Protein AF-A0A838QZH8-F1 (afdb_monomer_lite)

Structure (mmCIF, N/CA/C/O backbone):
data_AF-A0A838QZH8-F1
#
_entry.id   AF-A0A838QZH8-F1
#
loop_
_atom_site.group_PDB
_atom_site.id
_atom_site.type_symbol
_atom_site.label_atom_id
_atom_site.label_alt_id
_atom_site.label_comp_id
_atom_site.label_asym_id
_atom_site.label_entity_id
_atom_site.label_seq_id
_ato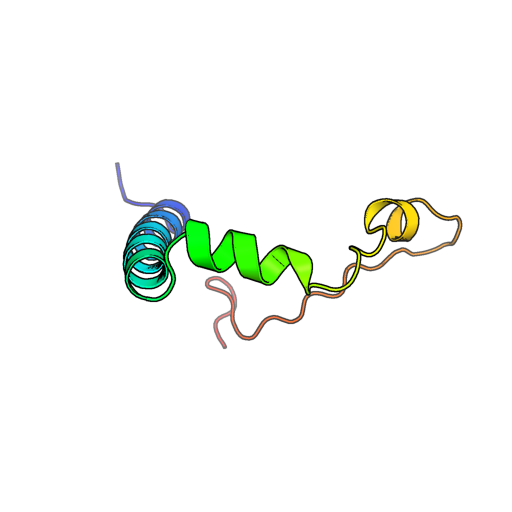m_site.pdbx_PDB_ins_code
_atom_site.Cartn_x
_atom_site.Cartn_y
_atom_site.Cartn_z
_atom_site.occupancy
_atom_site.B_iso_or_equiv
_atom_site.auth_seq_id
_atom_site.auth_comp_id
_atom_site.auth_asym_id
_ato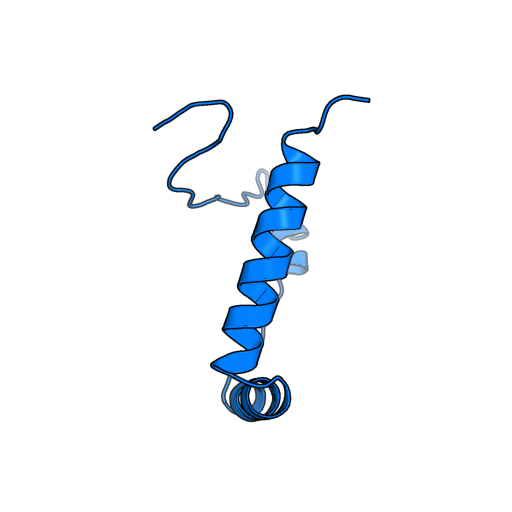m_site.auth_atom_id
_atom_site.pdbx_PDB_model_num
ATOM 1 N N . MET A 1 1 ? 9.265 14.146 24.775 1.00 58.50 1 MET A N 1
ATOM 2 C CA . MET A 1 1 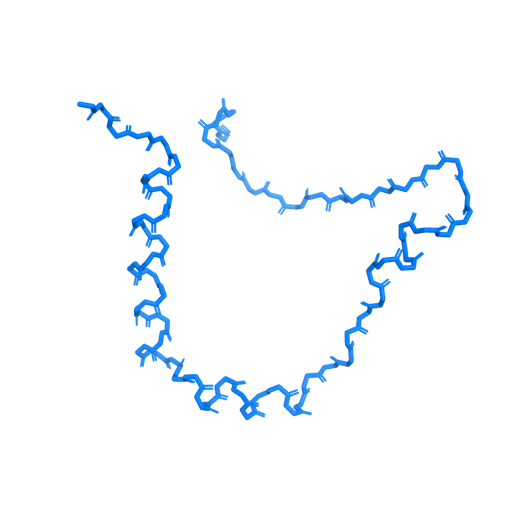? 9.488 13.715 23.378 1.00 58.50 1 MET A CA 1
ATOM 3 C C . MET A 1 1 ? 8.435 14.394 22.523 1.00 58.50 1 MET A C 1
ATOM 5 O O . MET A 1 1 ? 7.263 14.263 22.847 1.00 58.50 1 MET A O 1
ATOM 9 N N . SER A 1 2 ? 8.833 15.202 21.542 1.00 77.00 2 SER A N 1
ATOM 10 C CA . SER A 1 2 ? 7.902 15.883 20.633 1.00 77.00 2 SER A CA 1
ATOM 11 C C . SER A 1 2 ? 7.335 14.904 19.600 1.00 77.00 2 SER A C 1
ATOM 13 O O . SER A 1 2 ? 8.034 14.004 19.145 1.00 77.00 2 SER A O 1
ATOM 15 N N . GLU A 1 3 ? 6.063 15.078 19.248 1.00 88.94 3 GLU A N 1
ATOM 16 C CA . GLU A 1 3 ? 5.360 14.268 18.246 1.00 88.94 3 GLU A CA 1
ATOM 17 C C . GLU A 1 3 ? 5.956 14.484 16.842 1.00 88.94 3 GLU A C 1
ATOM 19 O O . GLU A 1 3 ? 6.114 15.627 16.396 1.00 88.94 3 GLU A O 1
ATOM 24 N N . THR A 1 4 ? 6.268 13.399 16.126 1.00 95.31 4 THR A N 1
ATOM 25 C CA . THR A 1 4 ? 6.805 13.465 14.759 1.00 95.31 4 THR A CA 1
ATOM 26 C C . THR A 1 4 ? 5.697 13.627 13.715 1.00 95.31 4 THR A C 1
ATOM 28 O O . THR A 1 4 ? 4.517 13.370 13.960 1.00 95.31 4 THR A O 1
ATOM 31 N N . VAL A 1 5 ? 6.064 14.019 12.490 1.00 93.12 5 VAL A N 1
ATOM 32 C CA . VAL A 1 5 ? 5.121 14.026 11.354 1.00 93.12 5 VAL A CA 1
ATOM 33 C C . VAL A 1 5 ? 4.566 12.621 11.090 1.00 93.12 5 VAL A C 1
ATOM 35 O O . VAL A 1 5 ? 3.389 12.482 10.761 1.00 93.12 5 VAL A O 1
ATOM 38 N N . LEU A 1 6 ? 5.381 11.577 11.276 1.00 94.38 6 LEU A N 1
ATOM 39 C CA . LEU A 1 6 ? 4.936 10.196 11.107 1.00 94.38 6 LEU A CA 1
ATOM 40 C C . LEU A 1 6 ? 3.893 9.808 12.162 1.00 94.38 6 LEU A C 1
ATOM 42 O O . LEU A 1 6 ? 2.879 9.209 11.807 1.00 94.38 6 LEU A O 1
ATOM 46 N N . ASP A 1 7 ? 4.087 10.211 13.420 1.00 96.56 7 ASP A N 1
ATOM 47 C CA . ASP A 1 7 ? 3.123 9.950 14.498 1.00 96.56 7 ASP A CA 1
ATOM 48 C C . ASP A 1 7 ? 1.756 10.564 14.176 1.00 96.56 7 ASP A C 1
ATOM 50 O O . ASP A 1 7 ? 0.726 9.889 14.270 1.00 96.56 7 ASP A O 1
ATOM 54 N N . LYS A 1 8 ? 1.750 11.805 13.669 1.00 95.25 8 LYS A N 1
ATOM 55 C CA . LYS A 1 8 ? 0.530 12.493 13.219 1.00 95.25 8 LYS A CA 1
ATOM 56 C C . LYS A 1 8 ? -0.168 11.748 12.081 1.00 95.25 8 LYS A C 1
ATOM 58 O O . LYS A 1 8 ? -1.388 11.574 12.120 1.00 95.25 8 LYS A O 1
ATOM 63 N N . ILE A 1 9 ? 0.590 11.282 11.081 1.00 95.31 9 ILE A N 1
ATOM 64 C CA . ILE A 1 9 ? 0.057 10.503 9.950 1.00 95.31 9 ILE A CA 1
ATOM 65 C C . ILE A 1 9 ? -0.584 9.204 10.452 1.00 95.31 9 ILE A C 1
ATOM 67 O O . ILE A 1 9 ? -1.704 8.875 10.056 1.00 95.31 9 ILE A O 1
ATOM 71 N N . VAL A 1 10 ? 0.086 8.480 11.352 1.00 97.31 10 VAL A N 1
ATOM 72 C CA . VAL A 1 10 ? -0.422 7.220 11.912 1.00 97.31 10 VAL A CA 1
ATOM 73 C C . VAL A 1 10 ? -1.685 7.458 12.742 1.00 97.31 10 VAL A C 1
ATOM 75 O O . VAL A 1 10 ? -2.675 6.743 12.571 1.00 97.31 10 VAL A O 1
ATOM 78 N N . ALA A 1 11 ? -1.694 8.477 13.605 1.00 97.19 11 ALA A N 1
ATOM 79 C CA . ALA A 1 11 ? -2.851 8.826 14.427 1.00 97.19 11 ALA A CA 1
ATOM 80 C C . ALA A 1 11 ? -4.068 9.244 13.582 1.00 97.19 11 ALA A C 1
ATOM 82 O O . ALA A 1 11 ? -5.202 8.861 13.884 1.00 97.19 11 ALA A O 1
ATOM 83 N N . ALA A 1 12 ? -3.857 10.000 12.500 1.00 97.12 12 ALA A N 1
ATOM 84 C CA . ALA A 1 12 ? -4.908 10.310 11.531 1.00 97.12 12 ALA A CA 1
ATOM 85 C C . ALA A 1 12 ? -5.427 9.040 10.837 1.00 97.12 12 ALA A C 1
ATOM 87 O O . ALA A 1 12 ? -6.632 8.784 10.850 1.00 97.12 12 ALA A O 1
ATOM 88 N N . LYS A 1 13 ? -4.529 8.181 10.335 1.00 97.69 13 LYS A N 1
ATOM 89 C CA . LYS A 1 13 ? -4.913 6.963 9.608 1.00 97.69 13 LYS A CA 1
ATOM 90 C C . LYS A 1 13 ? -5.725 5.988 10.460 1.00 97.69 13 LYS A C 1
ATOM 92 O O . LYS A 1 13 ? -6.646 5.361 9.950 1.00 97.69 13 LYS A O 1
ATOM 97 N N . ARG A 1 14 ? -5.431 5.872 11.760 1.00 98.25 14 ARG A N 1
ATOM 98 C CA . ARG A 1 14 ? -6.213 5.028 12.685 1.00 98.25 14 ARG A CA 1
ATOM 99 C C . ARG A 1 14 ? -7.675 5.469 12.785 1.00 98.25 14 ARG A C 1
ATOM 101 O O . ARG A 1 14 ? -8.555 4.613 12.764 1.00 98.25 14 ARG A O 1
ATOM 108 N N . ARG A 1 15 ? -7.927 6.781 12.852 1.00 98.25 15 ARG A N 1
ATOM 109 C CA . ARG A 1 15 ? -9.288 7.345 12.855 1.00 98.25 15 ARG A CA 1
ATOM 110 C C . ARG A 1 15 ? -9.995 7.066 11.531 1.00 98.25 15 ARG A C 1
ATOM 112 O O . ARG A 1 15 ? -11.085 6.512 11.533 1.00 98.25 15 ARG A O 1
ATOM 119 N N . GLU A 1 16 ? -9.315 7.307 10.410 1.00 98.06 16 GLU A N 1
ATOM 120 C CA . GLU A 1 16 ? -9.860 6.998 9.083 1.00 98.06 16 GLU A CA 1
ATOM 121 C C . GLU A 1 16 ? -10.206 5.510 8.913 1.00 98.06 16 GLU A C 1
ATOM 123 O O . GLU A 1 16 ? -11.233 5.183 8.325 1.00 98.06 16 GLU A O 1
ATOM 128 N N . ILE A 1 17 ? -9.377 4.596 9.434 1.00 98.00 17 ILE A N 1
ATOM 129 C CA . ILE A 1 17 ? -9.656 3.154 9.401 1.00 98.00 17 ILE A CA 1
ATOM 130 C C . ILE A 1 17 ? -10.920 2.830 10.202 1.00 98.00 17 ILE A C 1
ATOM 132 O O . ILE A 1 17 ? -11.733 2.036 9.729 1.00 98.00 17 ILE A O 1
ATOM 136 N N . ALA A 1 18 ? -11.097 3.423 11.386 1.00 97.94 18 ALA A N 1
ATOM 137 C CA . ALA A 1 18 ? -12.301 3.223 12.191 1.00 97.94 18 ALA A CA 1
ATOM 138 C C . ALA A 1 18 ? -13.556 3.687 11.433 1.00 97.94 18 ALA A C 1
ATOM 140 O O . ALA A 1 18 ? -14.509 2.917 11.297 1.00 97.94 18 ALA A O 1
ATOM 141 N N . ASP A 1 19 ? -13.508 4.880 10.836 1.00 98.00 19 ASP A N 1
ATOM 142 C CA . ASP A 1 19 ? -14.611 5.430 10.042 1.00 98.00 19 ASP A CA 1
ATOM 143 C C . ASP A 1 19 ? -14.898 4.584 8.790 1.00 98.00 19 ASP A C 1
ATOM 145 O O . ASP A 1 19 ? -16.050 4.312 8.449 1.00 98.00 19 ASP A O 1
ATOM 149 N N . CYS A 1 20 ? -13.852 4.128 8.094 1.00 97.50 20 CYS A N 1
ATOM 150 C CA . CYS A 1 20 ? -13.980 3.245 6.936 1.00 97.50 20 CYS A CA 1
ATOM 151 C C . CYS A 1 20 ? -14.593 1.895 7.312 1.00 97.50 20 CYS A C 1
ATOM 153 O O . CYS A 1 20 ? -15.464 1.421 6.588 1.00 97.50 20 CYS A O 1
ATOM 155 N N . ARG A 1 21 ? -14.190 1.294 8.439 1.00 97.19 21 ARG A N 1
ATOM 156 C CA . ARG A 1 21 ? -14.759 0.028 8.931 1.00 97.19 21 ARG A CA 1
ATOM 157 C C . ARG A 1 21 ? -16.226 0.170 9.323 1.00 97.19 21 ARG A C 1
ATOM 159 O O . ARG A 1 21 ? -16.992 -0.755 9.076 1.00 97.19 21 ARG A O 1
ATOM 166 N N . ALA A 1 22 ? -16.620 1.314 9.884 1.00 96.88 22 ALA A N 1
ATOM 167 C CA . ALA A 1 22 ? -18.021 1.605 10.176 1.00 96.88 22 ALA A CA 1
ATOM 168 C C . ALA A 1 22 ? -18.863 1.717 8.891 1.00 96.88 22 ALA A C 1
ATOM 170 O O . ALA A 1 22 ? -19.979 1.208 8.841 1.00 96.88 22 ALA A O 1
ATOM 171 N N . ARG A 1 23 ? -18.320 2.332 7.828 1.00 97.38 23 ARG A N 1
ATOM 172 C CA . ARG A 1 23 ? -19.002 2.464 6.523 1.00 97.38 23 ARG A CA 1
ATOM 173 C C . ARG A 1 23 ? -19.006 1.185 5.688 1.00 97.38 23 ARG A C 1
ATOM 175 O O . ARG A 1 23 ? -19.938 0.932 4.933 1.00 97.38 23 ARG A O 1
ATOM 182 N N . THR A 1 24 ? -17.928 0.416 5.726 1.00 96.31 24 THR A N 1
ATOM 183 C CA . THR A 1 24 ? -17.773 -0.829 4.971 1.00 96.31 24 THR A CA 1
ATOM 184 C C . THR A 1 24 ? -17.043 -1.827 5.858 1.00 96.31 24 THR A C 1
ATOM 186 O O . THR A 1 24 ? -15.809 -1.820 5.918 1.00 96.31 24 THR A O 1
ATOM 189 N N . PRO A 1 25 ? -17.801 -2.681 6.565 1.00 97.06 25 PRO A N 1
ATOM 190 C CA . PRO A 1 25 ? -17.229 -3.722 7.397 1.00 97.06 25 PRO A CA 1
ATOM 191 C C . PRO A 1 25 ? -16.316 -4.648 6.595 1.00 97.06 25 PRO A C 1
ATOM 193 O O . PRO A 1 25 ? -16.530 -4.891 5.406 1.00 97.06 25 PRO A O 1
ATOM 196 N N . GLU A 1 26 ? -15.316 -5.219 7.264 1.00 96.38 26 GLU A N 1
ATOM 197 C CA . GLU A 1 26 ? -14.325 -6.087 6.620 1.00 96.38 26 GLU A CA 1
ATOM 198 C C . GLU A 1 26 ? -14.966 -7.279 5.892 1.00 96.38 26 GLU A C 1
ATOM 200 O O . GLU A 1 26 ? -14.522 -7.646 4.808 1.00 96.38 26 GLU A O 1
ATOM 205 N N . ALA A 1 27 ? -16.039 -7.853 6.444 1.00 96.56 27 ALA A N 1
ATOM 206 C CA . ALA A 1 27 ? -16.768 -8.948 5.807 1.00 96.56 27 ALA A CA 1
ATOM 207 C C . ALA A 1 27 ? -17.342 -8.549 4.436 1.00 96.56 27 ALA A C 1
ATOM 209 O O . ALA A 1 27 ? -17.226 -9.305 3.474 1.00 96.56 27 ALA A O 1
ATOM 210 N N . GLU A 1 28 ? -17.899 -7.342 4.322 1.00 96.19 28 GLU A N 1
ATOM 211 C CA . GLU A 1 28 ? -18.411 -6.819 3.053 1.00 96.19 28 GLU A CA 1
ATOM 212 C C . GLU A 1 28 ? -17.275 -6.480 2.086 1.00 96.19 28 GLU A C 1
ATOM 214 O O . GLU A 1 28 ? -17.379 -6.751 0.891 1.00 96.19 28 GLU A O 1
ATOM 219 N N . LEU A 1 29 ? -16.152 -5.956 2.590 1.00 95.44 29 LEU A N 1
ATOM 220 C CA . LEU A 1 29 ? -14.959 -5.750 1.769 1.00 95.44 29 LEU A CA 1
ATOM 221 C C . LEU A 1 29 ? -14.446 -7.075 1.186 1.00 95.44 29 LEU A C 1
ATOM 223 O O . LEU A 1 29 ? -14.138 -7.132 0.000 1.00 95.44 29 LEU A O 1
ATOM 227 N N . ARG A 1 30 ? -14.408 -8.148 1.988 1.00 96.00 30 ARG A N 1
ATOM 228 C CA . ARG A 1 30 ? -13.992 -9.489 1.546 1.00 96.00 30 ARG A CA 1
ATOM 229 C C . ARG A 1 30 ? -14.913 -10.062 0.474 1.00 96.00 30 ARG A C 1
ATOM 231 O O . ARG A 1 30 ? -14.409 -10.665 -0.464 1.00 96.00 30 ARG A O 1
ATOM 238 N N . LYS A 1 31 ? -16.229 -9.844 0.569 1.00 96.31 31 LYS A N 1
ATOM 239 C CA . LYS A 1 31 ? -17.176 -10.259 -0.482 1.00 96.31 31 LYS A CA 1
ATOM 240 C C . LYS A 1 31 ? -16.867 -9.576 -1.815 1.00 96.31 31 LYS A C 1
ATOM 242 O O . LYS A 1 31 ? -16.783 -10.252 -2.830 1.00 96.31 31 LYS A O 1
ATOM 247 N N . LYS A 1 32 ? -16.598 -8.266 -1.796 1.00 94.94 32 LYS A N 1
ATOM 248 C CA . LYS A 1 32 ? -16.248 -7.495 -3.003 1.00 94.94 32 LYS A CA 1
ATOM 249 C C . LYS A 1 32 ? -14.948 -7.953 -3.673 1.00 94.94 32 LYS A C 1
ATOM 251 O O . LYS A 1 32 ? -14.767 -7.693 -4.856 1.00 94.94 32 LYS A O 1
ATOM 256 N N . LEU A 1 33 ? -14.042 -8.618 -2.947 1.00 94.12 33 LEU A N 1
ATOM 257 C CA . LEU A 1 33 ? -12.807 -9.150 -3.537 1.00 94.12 33 LEU A CA 1
ATOM 258 C C . LEU 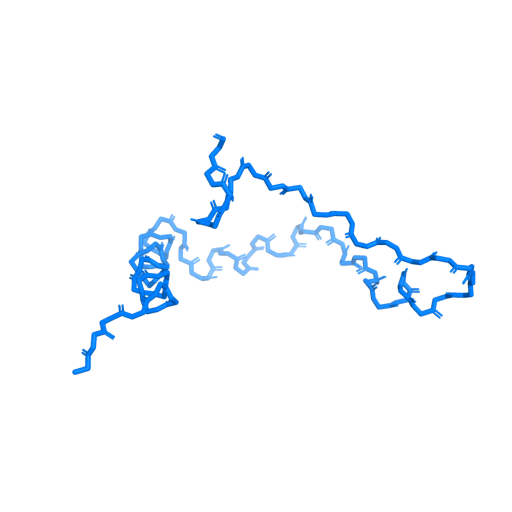A 1 33 ? -13.073 -10.267 -4.551 1.00 94.12 33 LEU A C 1
ATOM 260 O O . LEU A 1 33 ? -12.248 -10.450 -5.439 1.00 94.12 33 LEU A O 1
ATOM 264 N N . ALA A 1 34 ? -14.194 -10.989 -4.441 1.00 92.69 34 ALA A N 1
ATOM 265 C CA . ALA A 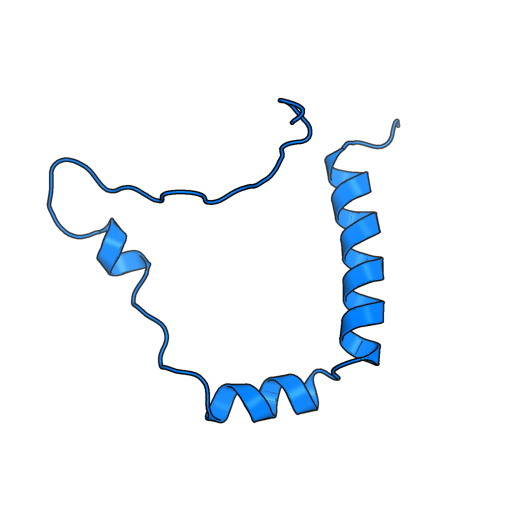1 34 ? -14.544 -12.045 -5.391 1.00 92.69 34 ALA A CA 1
ATOM 266 C C . ALA A 1 34 ? -14.759 -11.501 -6.814 1.00 92.69 34 ALA A C 1
ATOM 268 O O . ALA A 1 34 ? -14.422 -12.173 -7.784 1.00 92.69 34 ALA A O 1
ATOM 269 N N . ASP A 1 35 ? -15.255 -10.267 -6.920 1.00 95.31 35 ASP A N 1
ATOM 270 C CA . ASP A 1 35 ? -15.539 -9.600 -8.193 1.00 95.31 35 ASP A CA 1
ATOM 271 C C . ASP A 1 35 ? -14.373 -8.714 -8.673 1.00 95.31 35 ASP A C 1
ATOM 273 O O . ASP A 1 35 ? -14.460 -8.061 -9.716 1.00 95.31 35 ASP A O 1
ATOM 277 N N . ALA A 1 36 ? -13.276 -8.640 -7.910 1.00 96.31 36 ALA A N 1
ATOM 278 C CA . ALA A 1 36 ? -12.128 -7.817 -8.262 1.00 96.31 36 ALA A CA 1
ATOM 279 C C . ALA A 1 36 ? -11.317 -8.457 -9.406 1.00 96.31 36 ALA A C 1
ATOM 281 O O . ALA A 1 36 ? -11.153 -9.678 -9.447 1.00 96.31 36 ALA A O 1
ATOM 282 N N . PRO A 1 37 ? -10.748 -7.655 -10.326 1.00 96.62 37 PRO A N 1
ATOM 283 C CA . PRO A 1 37 ? -9.844 -8.186 -11.337 1.00 96.62 37 PRO A CA 1
ATOM 284 C C . PRO A 1 37 ? -8.611 -8.826 -10.678 1.00 96.62 37 PRO A C 1
ATOM 286 O O . PRO A 1 37 ? -8.188 -8.386 -9.602 1.00 96.62 37 PRO A O 1
ATOM 289 N N . PRO A 1 38 ? -7.985 -9.822 -11.330 1.00 95.69 38 PRO A N 1
ATOM 290 C CA . PRO A 1 38 ? -6.774 -10.433 -10.806 1.00 95.69 38 PRO A CA 1
ATOM 291 C C . PRO A 1 38 ? -5.665 -9.381 -10.634 1.00 95.69 38 PRO A C 1
ATOM 293 O O . PRO A 1 38 ? -5.542 -8.464 -11.459 1.00 95.69 38 PRO A O 1
ATOM 296 N N . PRO A 1 39 ? -4.838 -9.494 -9.580 1.00 96.06 39 PRO A N 1
ATOM 297 C CA . PRO A 1 39 ? -3.726 -8.581 -9.378 1.00 96.06 39 PRO A CA 1
ATOM 298 C C . PRO A 1 39 ? -2.736 -8.699 -10.539 1.00 96.06 39 PRO A C 1
ATOM 300 O O . PRO A 1 39 ? -2.429 -9.790 -11.017 1.00 96.06 39 PRO A O 1
ATOM 303 N N . ARG A 1 40 ? -2.209 -7.558 -10.984 1.00 97.06 40 ARG A N 1
ATOM 304 C CA . ARG A 1 40 ? -1.074 -7.534 -11.913 1.00 97.06 40 ARG A CA 1
ATOM 305 C C . ARG A 1 40 ? 0.196 -7.898 -11.153 1.00 97.06 40 ARG A C 1
ATOM 307 O O . ARG A 1 40 ? 0.357 -7.491 -10.002 1.00 97.06 40 ARG A O 1
ATOM 314 N N . ASP A 1 41 ? 1.116 -8.593 -11.811 1.00 97.25 41 ASP A N 1
ATOM 315 C CA . ASP A 1 41 ? 2.412 -8.908 -11.215 1.00 97.25 41 ASP A CA 1
ATOM 316 C C . ASP A 1 41 ? 3.308 -7.660 -11.166 1.00 97.25 41 ASP A C 1
ATOM 318 O O . ASP A 1 41 ? 3.975 -7.284 -12.134 1.00 97.25 41 ASP A O 1
ATOM 322 N N . PHE A 1 42 ? 3.288 -6.991 -10.015 1.00 96.88 42 PHE A N 1
ATOM 323 C CA . PHE A 1 42 ? 4.078 -5.792 -9.761 1.00 96.88 42 PHE A CA 1
ATOM 324 C C . PHE A 1 42 ? 5.585 -6.082 -9.743 1.00 96.88 42 PHE A C 1
ATOM 326 O O . PHE A 1 42 ? 6.374 -5.266 -10.216 1.00 96.88 42 PHE A O 1
ATOM 333 N N . PHE A 1 43 ? 5.997 -7.244 -9.224 1.00 97.00 43 PHE A N 1
ATOM 334 C CA . PHE A 1 43 ? 7.410 -7.589 -9.089 1.00 97.00 43 PHE A CA 1
ATOM 335 C C . PHE A 1 43 ? 8.029 -7.936 -10.440 1.00 97.00 43 PHE A C 1
ATOM 337 O O . PHE A 1 43 ? 9.085 -7.403 -10.776 1.00 97.00 43 PHE A O 1
ATOM 344 N N . ALA A 1 44 ? 7.354 -8.745 -11.260 1.00 96.75 44 ALA A N 1
ATOM 345 C CA . ALA A 1 44 ? 7.824 -9.046 -12.611 1.00 96.75 44 ALA A CA 1
ATOM 346 C C . ALA A 1 44 ? 7.982 -7.766 -13.450 1.00 96.75 44 ALA A C 1
ATOM 348 O O . ALA A 1 44 ? 8.956 -7.609 -14.193 1.00 96.75 44 ALA A O 1
ATOM 349 N N . ALA A 1 45 ? 7.079 -6.795 -13.270 1.00 95.25 45 ALA A N 1
ATOM 350 C CA . ALA A 1 45 ? 7.169 -5.481 -13.900 1.00 95.25 45 ALA A CA 1
ATOM 351 C C . ALA A 1 45 ? 8.356 -4.625 -13.412 1.00 95.25 45 ALA A C 1
ATOM 353 O O . ALA A 1 45 ? 8.699 -3.650 -14.079 1.00 95.25 45 ALA A O 1
ATOM 354 N N . LEU A 1 46 ? 9.061 -4.998 -12.349 1.00 96.25 46 LEU A N 1
ATOM 355 C CA . LEU A 1 46 ? 10.316 -4.363 -11.932 1.00 96.25 46 LEU A CA 1
ATOM 356 C C . LEU A 1 46 ? 11.543 -5.238 -12.204 1.00 96.25 46 LEU A C 1
ATOM 358 O O . LEU A 1 46 ? 12.623 -4.705 -12.423 1.00 96.25 46 LEU A O 1
ATOM 362 N N . ALA A 1 47 ? 11.379 -6.559 -12.231 1.00 96.06 47 ALA A N 1
ATOM 363 C CA . ALA A 1 47 ? 12.467 -7.516 -12.407 1.00 96.06 47 ALA A CA 1
ATOM 364 C C . ALA A 1 47 ? 12.824 -7.804 -13.875 1.00 96.06 47 ALA A C 1
ATOM 366 O O . ALA A 1 47 ? 13.882 -8.371 -14.141 1.00 96.06 47 ALA A O 1
ATOM 367 N N . ALA A 1 48 ? 11.959 -7.464 -14.838 1.00 94.19 48 ALA A N 1
ATOM 368 C CA . ALA A 1 48 ? 12.255 -7.762 -16.238 1.00 94.19 48 ALA A CA 1
ATOM 369 C C . ALA A 1 48 ? 13.446 -6.927 -16.771 1.00 94.19 48 ALA A C 1
ATOM 371 O O . ALA A 1 48 ? 13.742 -5.843 -16.258 1.00 94.19 48 ALA A O 1
ATOM 372 N N . PRO A 1 49 ? 14.129 -7.405 -17.824 1.00 93.62 49 PRO A N 1
ATOM 373 C CA . PRO A 1 49 ? 15.300 -6.731 -18.368 1.00 93.62 49 PRO A CA 1
ATOM 374 C C . PRO A 1 49 ? 14.935 -5.369 -18.967 1.00 93.62 49 PRO A C 1
ATOM 376 O O . PRO A 1 49 ? 13.795 -5.120 -19.368 1.00 93.62 49 PRO A O 1
ATOM 379 N N . GLY A 1 50 ? 15.918 -4.479 -19.025 1.00 93.31 50 GLY A N 1
ATOM 380 C CA . GLY A 1 50 ? 15.772 -3.145 -19.590 1.00 93.31 50 GLY A CA 1
ATOM 381 C C . GLY A 1 50 ? 16.629 -2.126 -18.842 1.00 93.31 50 GLY A C 1
ATOM 382 O O . GLY A 1 50 ? 17.015 -2.368 -17.700 1.00 93.31 50 GLY A O 1
ATOM 383 N N . PRO A 1 51 ? 16.939 -0.987 -19.473 1.00 93.50 51 PRO A N 1
ATOM 384 C CA . PRO A 1 51 ? 17.843 0.000 -18.891 1.00 93.50 51 PRO A CA 1
ATOM 385 C C . PRO A 1 51 ? 17.223 0.775 -17.717 1.00 93.50 51 PRO A C 1
ATOM 387 O O . PRO A 1 51 ? 17.955 1.264 -16.864 1.00 93.50 51 PRO A O 1
ATOM 390 N N . ILE A 1 52 ? 15.890 0.915 -17.669 1.00 95.62 52 ILE A N 1
ATOM 391 C CA . ILE A 1 52 ? 15.166 1.686 -16.644 1.00 95.62 52 ILE A CA 1
ATOM 392 C C . ILE A 1 52 ? 13.851 0.981 -16.291 1.00 95.62 52 ILE A C 1
ATOM 394 O O . ILE A 1 52 ? 13.135 0.514 -17.178 1.00 95.62 52 ILE A O 1
ATOM 398 N N . ARG A 1 53 ? 13.506 0.966 -14.995 1.00 96.31 53 ARG A N 1
ATOM 399 C CA . ARG A 1 53 ? 12.204 0.542 -14.455 1.00 96.31 53 ARG A CA 1
ATOM 400 C C . ARG A 1 53 ? 11.667 1.653 -13.563 1.00 96.31 53 ARG A C 1
ATOM 402 O O . ARG A 1 53 ? 12.354 2.085 -12.643 1.00 96.31 53 ARG A O 1
ATOM 409 N N . LEU A 1 54 ? 10.465 2.138 -13.859 1.00 95.00 54 LEU A N 1
ATOM 410 C CA . LEU A 1 54 ? 9.904 3.327 -13.225 1.00 95.00 54 LEU A CA 1
ATOM 411 C C . LEU A 1 54 ? 8.622 2.985 -12.468 1.00 95.00 54 LEU A C 1
ATOM 413 O O . LEU A 1 54 ? 7.667 2.479 -13.054 1.00 95.00 54 LEU A O 1
ATOM 417 N N . ILE A 1 55 ? 8.583 3.344 -11.186 1.00 97.06 55 ILE A N 1
ATOM 418 C CA . ILE A 1 55 ? 7.339 3.475 -10.427 1.00 97.06 55 ILE A CA 1
ATOM 419 C C . ILE A 1 55 ? 6.966 4.955 -10.472 1.00 97.06 55 ILE A C 1
ATOM 421 O O . ILE A 1 55 ? 7.547 5.771 -9.760 1.00 97.06 55 ILE A O 1
ATOM 425 N N . ALA A 1 56 ? 6.036 5.314 -11.353 1.00 96.75 56 ALA A N 1
ATOM 426 C CA . ALA A 1 56 ? 5.542 6.682 -11.444 1.00 96.75 56 ALA A CA 1
ATOM 427 C C . ALA A 1 56 ? 4.490 6.925 -10.348 1.00 96.75 56 ALA A C 1
ATOM 429 O O . ALA A 1 56 ? 3.401 6.352 -10.389 1.00 96.75 56 ALA A O 1
ATOM 430 N N . GLU A 1 57 ? 4.815 7.759 -9.359 1.00 96.81 57 GLU A N 1
ATOM 431 C CA . GLU A 1 57 ? 3.896 8.126 -8.276 1.00 96.81 57 GLU A CA 1
ATOM 432 C C . GLU A 1 57 ? 2.951 9.253 -8.722 1.00 96.81 57 GLU A C 1
ATOM 434 O O . GLU A 1 57 ? 3.391 10.330 -9.122 1.00 96.81 57 GLU A O 1
ATOM 439 N N . VAL A 1 58 ? 1.638 9.027 -8.613 1.00 95.81 58 VAL A N 1
ATOM 440 C CA . VAL A 1 58 ? 0.620 10.071 -8.802 1.00 95.81 58 VAL A CA 1
ATOM 441 C C . VAL A 1 58 ? 0.210 10.599 -7.430 1.00 95.81 58 VAL A C 1
ATOM 443 O O . VAL A 1 58 ? -0.485 9.916 -6.677 1.00 95.81 58 VAL A O 1
ATOM 446 N N . LYS A 1 59 ? 0.638 11.820 -7.091 1.00 91.38 59 LYS A N 1
ATOM 447 C CA . LYS A 1 59 ? 0.452 12.411 -5.758 1.00 91.38 59 LYS A CA 1
ATOM 448 C C . LYS A 1 59 ? 0.101 13.891 -5.834 1.00 91.38 59 LYS A C 1
ATOM 450 O O . LYS A 1 59 ? 0.767 14.662 -6.511 1.00 91.38 59 LYS A O 1
ATOM 455 N N . LYS A 1 60 ? -0.939 14.285 -5.092 1.00 91.75 60 LYS A N 1
ATOM 456 C CA . LYS A 1 60 ? -1.466 15.659 -5.094 1.00 91.75 60 LYS A CA 1
ATOM 457 C C . LYS A 1 60 ? -0.621 16.653 -4.288 1.00 91.75 60 LYS A C 1
ATOM 459 O O . LYS A 1 60 ? -0.498 17.796 -4.695 1.00 91.75 60 LYS A O 1
ATOM 464 N N . ALA A 1 61 ? -0.114 16.250 -3.124 1.00 89.19 61 ALA A N 1
ATOM 465 C CA . ALA A 1 61 ? 0.608 17.132 -2.205 1.00 89.19 61 ALA A CA 1
ATOM 466 C C . ALA A 1 61 ? 1.593 16.330 -1.348 1.00 89.19 61 ALA A C 1
ATOM 468 O O . ALA A 1 61 ? 1.404 15.126 -1.140 1.00 89.19 61 ALA A O 1
ATOM 469 N N . SER A 1 62 ? 2.619 16.990 -0.804 1.00 88.81 62 SER A N 1
ATOM 470 C CA . SER A 1 62 ? 3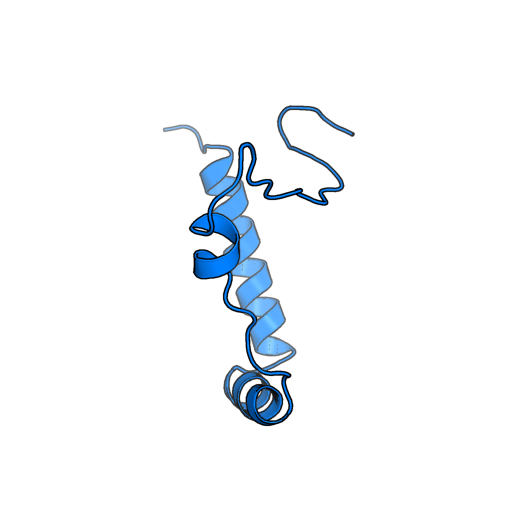.516 16.393 0.193 1.00 88.81 62 SER A CA 1
ATOM 471 C C . SER A 1 62 ? 3.725 17.327 1.390 1.00 88.81 62 SER A C 1
ATOM 473 O O . SER A 1 62 ? 3.765 18.542 1.197 1.00 88.81 62 SER A O 1
ATOM 475 N N . PRO A 1 63 ? 3.909 16.796 2.616 1.00 81.81 63 PRO A N 1
ATOM 476 C CA . PRO A 1 63 ? 4.191 17.628 3.789 1.00 81.81 63 PRO A CA 1
ATOM 477 C C . PRO A 1 63 ? 5.454 18.488 3.652 1.00 81.81 63 PRO A C 1
ATOM 479 O O . PRO A 1 63 ? 5.551 19.529 4.287 1.00 81.81 63 PRO A O 1
ATOM 482 N N . SER A 1 64 ? 6.423 18.043 2.847 1.00 80.38 64 SER A N 1
ATOM 483 C CA . SER A 1 64 ? 7.730 18.685 2.692 1.00 80.38 64 SER A CA 1
ATOM 484 C C . SER A 1 64 ? 7.786 19.738 1.587 1.00 80.38 64 SER A C 1
ATOM 486 O O . SER A 1 64 ? 8.593 20.652 1.690 1.00 80.38 64 SER A O 1
ATOM 488 N N . ALA A 1 65 ? 6.979 19.613 0.530 1.00 74.44 65 ALA A N 1
ATOM 489 C CA . ALA A 1 65 ? 7.038 20.516 -0.625 1.00 74.44 65 ALA A CA 1
ATOM 490 C C . ALA A 1 65 ? 5.873 21.520 -0.691 1.00 74.44 65 ALA A C 1
ATOM 492 O O . ALA A 1 65 ? 5.890 22.384 -1.558 1.00 74.44 65 ALA A O 1
ATOM 493 N N . GLY A 1 66 ? 4.879 21.427 0.206 1.00 67.88 66 GLY A N 1
ATOM 494 C CA . GLY A 1 66 ? 3.626 22.172 0.040 1.00 67.88 66 GLY A CA 1
ATOM 495 C C . GLY A 1 66 ? 2.890 21.738 -1.234 1.00 67.88 66 GLY A C 1
ATOM 496 O O . GLY A 1 66 ? 3.261 20.737 -1.851 1.00 67.88 66 GLY A O 1
ATOM 497 N N . VAL A 1 67 ? 1.813 22.435 -1.590 1.00 52.72 67 VAL A N 1
ATOM 498 C CA . VAL A 1 67 ? 1.221 22.378 -2.940 1.00 52.72 67 VAL A CA 1
ATOM 499 C C . VAL A 1 67 ? 1.812 23.518 -3.745 1.00 52.72 67 VAL A C 1
ATOM 501 O O . VAL A 1 67 ? 1.880 24.623 -3.161 1.00 52.72 67 VAL A O 1
#

Foldseek 3Di:
DDQDPVNVVVVVVVVVVVVVCVVAPPVNVVVVVVVDDDDDDPVCQQPDDDDDRDDDDDDDADPPPGD

pLDDT: mean 93.01, std 8.67, range [52.72, 98.25]

Radius of gyration: 18.06 Å; chains: 1; bounding box: 37×34×43 Å

Secondary structure (DSSP, 8-state):
-PPPHHHHHHHHHHHHHHHHHHHS-HHHHHHHGGGSPPPP-TTHHHHSSSS--------S-BTTTB-

Sequence (67 aa):
MSETVLDKIVAAKRREIADCRARTPEAELRKKLADAPPPRDFFAALAAPGPIRLIAEVKKASPSAGV